Protein AF-A0A8S1IZY5-F1 (afdb_monomer_lite)

Structure (mmCIF, N/CA/C/O backbone):
data_AF-A0A8S1IZY5-F1
#
_entry.id   AF-A0A8S1IZY5-F1
#
loop_
_atom_site.group_PDB
_atom_site.id
_atom_site.type_symbol
_atom_site.label_atom_id
_atom_site.label_alt_id
_atom_site.label_comp_id
_atom_site.label_asym_id
_atom_site.label_entity_id
_atom_site.label_seq_id
_atom_site.pdbx_PDB_ins_code
_atom_site.Cartn_x
_atom_site.Cartn_y
_atom_site.Cartn_z
_atom_site.occupancy
_atom_site.B_iso_or_equiv
_atom_site.auth_seq_id
_atom_site.auth_comp_id
_atom_site.auth_asym_id
_atom_site.auth_atom_id
_atom_site.pdbx_PDB_model_num
ATOM 1 N N . MET A 1 1 ? -9.577 -9.790 6.334 1.00 83.06 1 MET A N 1
ATOM 2 C CA . MET A 1 1 ? -8.395 -9.213 7.010 1.00 83.06 1 MET A CA 1
ATOM 3 C C . MET A 1 1 ? -7.840 -10.083 8.134 1.00 83.06 1 MET A C 1
ATOM 5 O O . MET A 1 1 ? -6.634 -10.096 8.289 1.00 83.06 1 MET A O 1
ATOM 9 N N . GLY A 1 2 ? -8.657 -10.813 8.912 1.00 92.06 2 GLY A N 1
ATOM 10 C CA . GLY A 1 2 ? -8.138 -11.694 9.979 1.00 92.06 2 GLY A CA 1
ATOM 11 C C . GLY A 1 2 ? -7.670 -10.962 11.245 1.00 92.06 2 GLY A C 1
ATOM 12 O O . GLY A 1 2 ? -7.080 -11.583 12.123 1.00 92.06 2 GLY A O 1
ATOM 13 N N . LEU A 1 3 ? -7.946 -9.659 11.339 1.00 94.81 3 LEU A N 1
ATOM 14 C CA . LEU A 1 3 ? -7.608 -8.822 12.486 1.00 94.81 3 LEU A CA 1
ATOM 15 C C . LEU A 1 3 ? -8.508 -9.138 13.684 1.00 94.81 3 LEU A C 1
ATOM 17 O O . LEU A 1 3 ? -9.663 -9.549 13.524 1.00 94.81 3 LEU A O 1
ATOM 21 N N . LYS A 1 4 ? -7.984 -8.920 14.892 1.00 95.88 4 LYS A N 1
ATOM 22 C CA . LYS A 1 4 ? -8.753 -9.090 16.127 1.00 95.88 4 LYS A CA 1
ATOM 23 C C . LYS A 1 4 ? -9.798 -7.977 16.238 1.00 95.88 4 LYS A C 1
ATOM 25 O O . LYS A 1 4 ? -9.466 -6.799 16.144 1.00 95.88 4 LYS A O 1
ATOM 30 N N . ARG A 1 5 ? -11.054 -8.354 16.499 1.00 95.00 5 ARG A N 1
ATOM 31 C CA . ARG A 1 5 ? -12.143 -7.402 16.766 1.00 95.00 5 ARG A CA 1
ATOM 32 C C . ARG A 1 5 ? -11.811 -6.547 17.996 1.00 95.00 5 ARG A C 1
ATOM 34 O O . ARG A 1 5 ? -11.488 -7.108 19.045 1.00 95.00 5 ARG A O 1
ATOM 41 N N . LYS A 1 6 ? -11.928 -5.223 17.860 1.00 95.94 6 LYS A N 1
ATOM 42 C CA . LYS A 1 6 ? -11.849 -4.271 18.976 1.00 95.94 6 LYS A CA 1
ATOM 43 C C . LYS A 1 6 ? -13.148 -4.309 19.789 1.00 95.94 6 LYS A C 1
ATOM 45 O O . LYS A 1 6 ? -14.226 -4.510 19.232 1.00 95.94 6 LYS A O 1
ATOM 50 N N . THR A 1 7 ? -13.038 -4.150 21.100 1.00 96.44 7 THR A N 1
ATOM 51 C CA . THR A 1 7 ? -14.142 -4.250 22.071 1.00 96.44 7 THR A CA 1
ATOM 52 C C . THR A 1 7 ? -14.375 -2.972 22.871 1.00 96.44 7 THR A C 1
ATOM 54 O O . THR A 1 7 ? -15.393 -2.866 23.551 1.00 96.44 7 THR A O 1
ATOM 57 N N . ALA A 1 8 ? -13.488 -1.981 22.742 1.00 96.88 8 ALA A N 1
ATOM 58 C CA . ALA A 1 8 ? -13.669 -0.630 23.267 1.00 96.88 8 ALA A CA 1
ATOM 59 C C . ALA A 1 8 ? -13.100 0.418 22.293 1.00 96.88 8 ALA A C 1
ATOM 61 O O . ALA A 1 8 ? -12.174 0.122 21.537 1.00 96.88 8 ALA A O 1
ATOM 62 N N . PHE A 1 9 ? -13.611 1.656 22.336 1.00 96.56 9 PHE A N 1
ATOM 63 C CA . PHE A 1 9 ? -13.121 2.763 21.494 1.00 96.56 9 PHE A CA 1
ATOM 64 C C . PHE A 1 9 ? -11.648 3.105 21.768 1.00 96.56 9 PHE A C 1
ATOM 66 O O . PHE A 1 9 ? -10.915 3.471 20.854 1.00 96.56 9 PHE A O 1
ATOM 73 N N . SER A 1 10 ? -11.181 2.900 23.002 1.00 96.69 10 SER A N 1
ATOM 74 C CA . SER A 1 10 ? -9.773 3.052 23.389 1.00 96.69 10 SER A CA 1
ATOM 75 C C . SER A 1 10 ? -8.837 1.988 22.802 1.00 96.69 10 SER A C 1
ATOM 77 O O . SER A 1 10 ? -7.624 2.119 22.919 1.00 96.69 10 SER A O 1
ATOM 79 N N . GLU A 1 11 ? -9.364 0.923 22.188 1.00 96.75 11 GLU A N 1
ATOM 80 C CA . GLU A 1 11 ? -8.551 -0.060 21.460 1.00 96.75 11 GLU A CA 1
ATOM 81 C C . GLU A 1 11 ? -8.370 0.305 19.977 1.00 96.7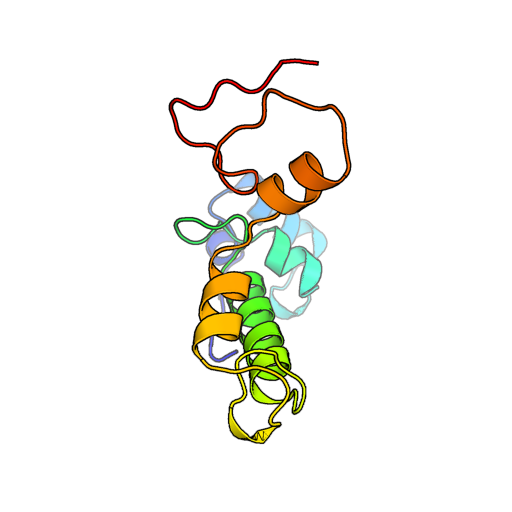5 11 GLU A C 1
ATOM 83 O O . GLU A 1 11 ? -7.599 -0.359 19.280 1.00 96.75 11 GLU A O 1
ATOM 88 N N . ILE A 1 12 ? -9.096 1.319 19.486 1.00 96.25 12 ILE A N 1
ATOM 89 C CA . ILE A 1 12 ? -8.898 1.886 18.147 1.00 96.25 12 ILE A CA 1
ATOM 90 C C . ILE A 1 12 ? -7.694 2.826 18.193 1.00 96.25 12 ILE A C 1
ATOM 92 O O . ILE A 1 12 ? -6.779 2.681 17.394 1.00 96.25 12 ILE A O 1
ATOM 96 N N . THR A 1 13 ? -7.668 3.744 19.160 1.00 96.94 13 THR A N 1
ATOM 97 C CA . THR A 1 13 ? -6.643 4.786 19.267 1.00 96.94 13 THR A CA 1
ATOM 98 C C . THR A 1 13 ? -6.193 5.004 20.704 1.00 96.94 13 THR A C 1
ATOM 100 O O . THR A 1 13 ? -6.999 4.967 21.638 1.00 96.94 13 THR A O 1
ATOM 103 N N . SER A 1 14 ? -4.903 5.283 20.868 1.00 96.75 14 SER A N 1
ATOM 104 C CA . SER A 1 14 ? -4.288 5.695 22.126 1.00 96.75 14 SER A CA 1
ATOM 105 C C . SER A 1 14 ? -4.640 7.129 22.528 1.00 96.75 14 SER A C 1
ATOM 107 O O . SER A 1 14 ? -4.432 7.490 23.688 1.00 96.75 14 SER A O 1
ATOM 109 N N . ASP A 1 15 ? -5.191 7.942 21.616 1.00 97.81 15 ASP A N 1
ATOM 110 C CA . ASP A 1 15 ? -5.639 9.301 21.918 1.00 97.81 15 ASP A CA 1
ATOM 111 C C . ASP A 1 15 ? -7.026 9.282 22.598 1.00 97.81 15 ASP A C 1
ATOM 113 O O . ASP A 1 15 ? -8.049 9.021 21.949 1.00 97.81 15 ASP A O 1
ATOM 117 N N . PRO A 1 16 ? -7.114 9.610 23.903 1.00 97.50 16 PRO A N 1
ATOM 118 C CA . PRO A 1 16 ? -8.378 9.564 24.630 1.00 97.50 16 PRO A CA 1
ATOM 119 C C . PRO A 1 16 ? -9.405 10.581 24.111 1.00 97.50 16 PRO A C 1
ATOM 121 O O . PRO A 1 16 ? -10.608 10.344 24.233 1.00 97.50 16 PRO A O 1
ATOM 124 N N . TYR A 1 17 ? -8.967 11.701 23.526 1.00 98.06 17 TYR A N 1
ATOM 125 C CA . TYR A 1 17 ? -9.876 12.684 22.945 1.00 98.06 17 TYR A CA 1
ATOM 126 C C . TYR A 1 17 ? -10.562 12.109 21.704 1.00 98.06 17 TYR A C 1
ATOM 128 O O . TYR A 1 17 ? -11.791 12.145 21.616 1.00 98.06 17 TYR A O 1
ATOM 136 N N . VAL A 1 18 ? -9.793 11.517 20.786 1.00 97.81 18 VAL A N 1
ATOM 137 C CA . VAL A 1 18 ? -10.333 10.895 19.566 1.00 97.81 18 VAL A CA 1
ATOM 138 C C . VAL A 1 18 ? -11.248 9.720 19.913 1.00 97.81 18 VAL A C 1
ATOM 140 O O . VAL A 1 18 ? -12.365 9.657 19.398 1.00 97.81 18 VAL A O 1
ATOM 143 N N . ALA A 1 19 ? -10.837 8.848 20.840 1.00 97.81 19 ALA A N 1
ATOM 144 C CA . ALA A 1 19 ? -11.665 7.732 21.299 1.00 97.81 19 ALA A CA 1
ATOM 145 C C . ALA A 1 19 ? -13.019 8.211 21.855 1.00 97.81 19 ALA A C 1
ATOM 147 O O . ALA A 1 19 ? -14.064 7.692 21.462 1.00 97.81 19 ALA A O 1
ATOM 148 N N . SER A 1 20 ? -13.014 9.252 22.701 1.00 97.94 20 SER A N 1
ATOM 149 C CA . SER A 1 20 ? -14.247 9.823 23.266 1.00 97.94 20 SER A CA 1
ATOM 150 C C . SER A 1 20 ? -15.174 10.416 22.200 1.00 97.94 20 SER A C 1
ATOM 152 O O . SER A 1 20 ? -16.394 10.309 22.302 1.00 97.94 20 SER A O 1
ATOM 154 N N . LYS A 1 21 ? -14.605 11.016 21.148 1.00 98.00 21 LYS A N 1
ATOM 155 C CA . LYS A 1 21 ? -15.378 11.616 20.057 1.00 98.00 21 LYS A CA 1
ATOM 156 C C . LYS A 1 21 ? -15.995 10.571 19.140 1.00 98.00 21 LYS A C 1
ATOM 158 O O . LYS A 1 21 ? -17.125 10.759 18.700 1.00 98.00 21 LYS A O 1
ATOM 163 N N . LEU A 1 22 ? -15.293 9.470 18.881 1.00 97.38 22 LEU A N 1
ATOM 164 C CA . LEU A 1 22 ? -15.863 8.338 18.150 1.00 97.38 22 LEU A CA 1
ATOM 165 C C . LEU A 1 22 ? -17.041 7.726 18.915 1.00 97.38 22 LEU A C 1
ATOM 167 O O . LEU A 1 22 ? -18.079 7.468 18.311 1.00 97.38 22 LEU A O 1
ATOM 171 N N . GLU A 1 23 ? -16.909 7.557 20.232 1.00 97.44 23 GLU A N 1
ATOM 172 C CA . GLU A 1 23 ? -17.997 7.054 21.077 1.00 97.44 23 GLU A CA 1
ATOM 173 C C . GLU A 1 23 ? -19.214 7.987 21.065 1.00 97.44 23 GLU A C 1
ATOM 175 O O . GLU A 1 23 ? -20.337 7.523 20.890 1.00 97.44 23 GLU A O 1
ATOM 180 N N . GLU A 1 24 ? -19.001 9.303 21.171 1.00 97.62 24 GLU A N 1
ATOM 181 C CA . GLU A 1 24 ? -20.072 10.308 21.114 1.00 97.62 24 GLU A CA 1
ATOM 182 C C . GLU A 1 24 ? -20.842 10.283 19.783 1.00 97.62 24 GLU A C 1
ATOM 184 O O . GLU A 1 24 ? -22.063 10.431 19.775 1.00 97.62 24 GLU A O 1
ATOM 189 N N . ILE A 1 25 ? -20.137 10.113 18.660 1.00 97.12 25 ILE A N 1
ATOM 190 C CA . ILE A 1 25 ? -20.727 10.178 17.316 1.00 97.12 25 ILE A CA 1
ATOM 191 C C . ILE A 1 25 ? -21.440 8.873 16.947 1.00 97.12 25 ILE A C 1
ATOM 193 O O . ILE A 1 25 ? -22.536 8.920 16.390 1.00 97.12 25 ILE A O 1
ATOM 197 N N . TYR A 1 26 ? -20.823 7.724 17.230 1.00 97.62 26 TYR A N 1
ATOM 198 C CA . TYR A 1 26 ? -21.309 6.425 16.757 1.00 97.62 26 TYR A CA 1
ATOM 199 C C . TYR A 1 26 ? -22.104 5.649 17.807 1.00 97.62 26 TYR A C 1
ATOM 201 O O . TYR A 1 26 ? -22.977 4.865 17.447 1.00 97.62 26 TYR A O 1
ATOM 209 N N . GLY A 1 27 ? -21.816 5.819 19.101 1.00 95.56 27 GLY A N 1
ATOM 210 C CA . GLY A 1 27 ? -22.455 5.093 20.208 1.00 95.56 27 GLY A CA 1
ATOM 211 C C . GLY A 1 27 ? -22.125 3.593 20.291 1.00 95.56 27 GLY A C 1
ATOM 212 O O . GLY A 1 27 ? -22.100 3.030 21.383 1.00 95.56 27 GLY A O 1
ATOM 213 N N . SER A 1 28 ? -21.833 2.945 19.164 1.00 96.56 28 SER A N 1
ATOM 214 C CA . SER A 1 28 ? -21.444 1.540 19.053 1.00 96.56 28 SER A CA 1
ATOM 215 C C . SER A 1 28 ? -20.237 1.387 18.132 1.00 96.56 28 SER A C 1
ATOM 217 O O . SER A 1 28 ? -20.119 2.068 17.116 1.00 96.56 28 SER A O 1
ATOM 219 N N . LEU A 1 29 ? -19.352 0.442 18.459 1.00 95.44 29 LEU A N 1
ATOM 220 C CA . LEU A 1 29 ? -18.208 0.090 17.612 1.00 95.44 29 LEU A CA 1
ATOM 221 C C . LEU A 1 29 ? -18.631 -0.498 16.262 1.00 95.44 29 LEU A C 1
ATOM 223 O O . LEU A 1 29 ? -17.917 -0.335 15.277 1.00 95.44 29 LEU A O 1
ATOM 227 N N . ASP A 1 30 ? -19.774 -1.188 16.219 1.00 96.19 30 ASP A N 1
ATOM 228 C CA . ASP A 1 30 ? -20.258 -1.863 15.009 1.00 96.19 30 ASP A CA 1
ATOM 229 C C . ASP A 1 30 ? -20.818 -0.881 13.965 1.00 96.19 30 ASP A C 1
ATOM 231 O O . ASP A 1 30 ? -20.965 -1.251 12.801 1.00 96.19 30 ASP A O 1
ATOM 235 N N . ASP A 1 31 ? -21.079 0.365 14.369 1.00 97.50 31 ASP A N 1
ATOM 236 C CA . ASP A 1 31 ? -21.609 1.422 13.505 1.00 97.50 31 ASP A CA 1
ATOM 237 C C . ASP A 1 31 ? -20.502 2.324 12.926 1.00 97.50 31 ASP A C 1
ATOM 239 O O . ASP A 1 31 ? -20.788 3.221 12.135 1.00 97.50 31 ASP A O 1
ATOM 243 N N . ILE A 1 32 ? -19.232 2.097 13.295 1.00 97.00 32 ILE A N 1
ATOM 244 C CA . ILE A 1 32 ? -18.102 2.898 12.811 1.00 97.00 32 ILE A CA 1
ATOM 245 C C . ILE A 1 32 ? -17.862 2.638 11.323 1.00 97.00 32 ILE A C 1
ATOM 247 O O . ILE A 1 32 ? -17.616 1.509 10.891 1.00 97.00 32 ILE A O 1
ATOM 251 N N . ASP A 1 33 ? -17.811 3.717 10.543 1.00 96.19 33 ASP A N 1
ATOM 252 C CA . ASP A 1 33 ? -17.402 3.652 9.145 1.00 96.19 33 ASP A CA 1
ATOM 253 C C . ASP A 1 33 ? -15.948 3.159 9.030 1.00 96.19 33 ASP A C 1
ATOM 255 O O . ASP A 1 33 ? -15.051 3.769 9.622 1.00 96.19 33 ASP A O 1
ATOM 259 N N . PRO A 1 34 ? -15.646 2.139 8.202 1.00 94.94 34 PRO A N 1
ATOM 260 C CA . PRO A 1 34 ? -14.290 1.595 8.084 1.00 94.94 34 PRO A CA 1
ATOM 261 C C . PRO A 1 34 ? -13.230 2.632 7.706 1.00 94.94 34 PRO A C 1
ATOM 263 O O . PRO A 1 34 ? -12.069 2.501 8.085 1.00 94.94 34 PRO A O 1
ATOM 266 N N . TYR A 1 35 ? -13.623 3.671 6.963 1.00 96.56 35 TYR A N 1
ATOM 267 C CA . TYR A 1 35 ? -12.722 4.760 6.605 1.00 96.56 35 TYR A CA 1
ATOM 268 C C . TYR A 1 35 ? -12.339 5.615 7.821 1.00 96.56 35 TYR A C 1
ATOM 270 O O . TYR A 1 35 ? -11.162 5.898 8.025 1.00 96.56 35 TYR A O 1
ATOM 278 N N . LEU A 1 36 ? -13.313 6.001 8.649 1.00 96.69 36 LEU A N 1
ATOM 279 C CA . LEU A 1 36 ? -13.060 6.821 9.835 1.00 96.69 36 LEU A CA 1
ATOM 280 C C . LEU A 1 36 ? -12.411 6.005 10.955 1.00 96.69 36 LEU A C 1
ATOM 282 O O . LEU A 1 36 ? -11.486 6.498 11.592 1.00 96.69 36 LEU A O 1
ATOM 286 N N . GLY A 1 37 ? -12.807 4.740 11.121 1.00 96.25 37 GLY A N 1
ATOM 287 C CA . GLY A 1 37 ? -12.127 3.804 12.015 1.00 96.25 37 GLY A CA 1
ATOM 288 C C . GLY A 1 37 ? -10.659 3.609 11.636 1.00 96.25 37 GLY A C 1
ATOM 289 O O . GLY A 1 37 ? -9.786 3.789 12.476 1.00 96.25 37 GLY A O 1
ATOM 290 N N . GLY A 1 38 ? -10.368 3.332 10.359 1.00 96.69 38 GLY A N 1
ATOM 291 C CA . GLY A 1 38 ? -8.993 3.140 9.888 1.00 96.69 38 GLY A CA 1
ATOM 292 C C . GLY A 1 38 ? -8.116 4.397 9.953 1.00 96.69 38 GLY A C 1
ATOM 293 O O . GLY A 1 38 ? -6.909 4.277 10.140 1.00 96.69 38 GLY A O 1
ATOM 294 N N . LEU A 1 39 ? -8.700 5.597 9.829 1.00 97.00 39 LEU A N 1
ATOM 295 C CA . LEU A 1 39 ? -7.982 6.863 10.042 1.00 97.00 39 LEU A CA 1
ATOM 296 C C . LEU A 1 39 ? -7.693 7.148 11.516 1.00 97.00 39 LEU A C 1
ATOM 298 O O . LEU A 1 39 ? -6.720 7.834 11.816 1.00 97.00 39 LEU A O 1
ATOM 302 N N . ALA A 1 40 ? -8.565 6.691 12.412 1.00 97.38 40 ALA A N 1
ATOM 303 C CA . ALA A 1 40 ? -8.402 6.907 13.840 1.00 97.38 40 ALA A CA 1
ATOM 304 C C . ALA A 1 40 ? -7.373 5.960 14.463 1.00 97.38 40 ALA A C 1
ATOM 306 O O . ALA A 1 40 ? -6.825 6.284 15.511 1.00 97.38 40 ALA A O 1
ATOM 307 N N . GLU A 1 41 ? -7.123 4.802 13.852 1.00 97.94 41 GLU A N 1
ATOM 308 C CA . GLU A 1 41 ? -6.185 3.819 14.381 1.00 97.94 41 GLU A CA 1
ATOM 309 C C . GLU A 1 41 ? -4.769 4.371 14.580 1.00 97.94 41 GLU A C 1
ATOM 311 O O . GLU A 1 41 ? -4.224 5.074 13.725 1.00 97.94 41 GLU A O 1
ATOM 316 N N . ASP A 1 42 ? -4.140 3.984 15.693 1.00 96.94 42 ASP A N 1
ATOM 317 C CA . ASP A 1 42 ? -2.726 4.280 15.912 1.00 96.94 42 ASP A CA 1
ATOM 318 C C . ASP A 1 42 ? -1.871 3.657 14.806 1.00 96.94 42 ASP A C 1
ATOM 320 O O . ASP A 1 42 ? -2.091 2.521 14.376 1.00 96.94 42 ASP A O 1
ATOM 324 N N . HIS A 1 43 ? -0.848 4.390 14.374 1.00 96.19 43 HIS A N 1
ATOM 325 C CA . HIS A 1 43 ? 0.047 3.910 13.335 1.00 96.19 43 HIS A CA 1
ATOM 326 C C . HIS A 1 43 ? 0.807 2.655 13.779 1.00 96.19 43 HIS A C 1
ATOM 328 O O . HIS A 1 43 ? 1.354 2.594 14.883 1.00 96.19 43 HIS A O 1
ATOM 334 N N 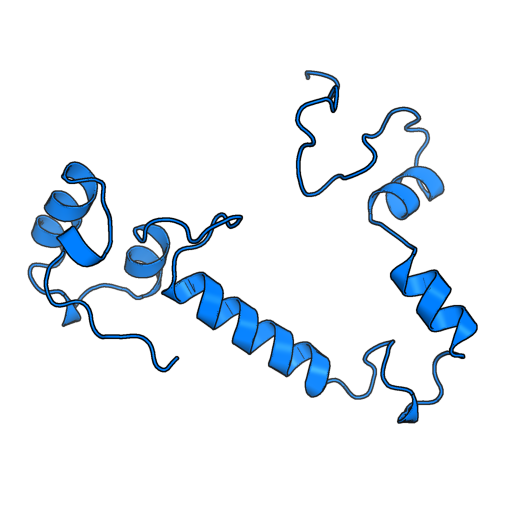. VAL A 1 44 ? 0.920 1.677 12.879 1.00 95.56 44 VAL A N 1
ATOM 335 C CA . VAL A 1 44 ? 1.864 0.570 13.065 1.00 95.56 44 VAL A CA 1
ATOM 336 C C . VAL A 1 44 ? 3.307 1.062 12.890 1.00 95.56 44 VAL A C 1
ATOM 338 O O . VAL A 1 44 ? 3.554 2.098 12.268 1.00 95.56 44 VAL A O 1
ATOM 341 N N . ASN A 1 45 ? 4.276 0.311 13.423 1.00 91.69 45 ASN A N 1
ATOM 342 C CA . ASN A 1 45 ? 5.694 0.671 13.339 1.00 91.69 45 ASN A CA 1
ATOM 343 C C . ASN A 1 45 ? 6.128 0.948 11.892 1.00 91.69 45 ASN A C 1
ATOM 345 O O . ASN A 1 45 ? 5.798 0.189 10.980 1.00 91.69 45 ASN A O 1
ATOM 349 N N . ASP A 1 46 ? 6.886 2.032 11.714 1.00 86.75 46 ASP A N 1
ATOM 350 C CA . ASP A 1 46 ? 7.422 2.484 10.424 1.00 86.75 46 ASP A CA 1
ATOM 351 C C . ASP A 1 46 ? 6.353 2.724 9.337 1.00 86.75 46 ASP A C 1
ATOM 353 O O . ASP A 1 46 ? 6.633 2.656 8.138 1.00 86.75 46 ASP A O 1
ATOM 357 N N . SER A 1 47 ? 5.116 3.036 9.740 1.00 90.62 47 SER A N 1
ATOM 358 C CA . SER A 1 47 ? 4.009 3.353 8.838 1.00 90.62 47 SER A CA 1
ATOM 359 C C . SER A 1 47 ? 3.263 4.617 9.259 1.00 90.62 47 SER A C 1
ATOM 361 O O . SER A 1 47 ? 3.322 5.051 10.404 1.00 90.62 47 SER A O 1
ATOM 363 N N . ASN A 1 48 ? 2.520 5.193 8.314 1.00 91.69 48 ASN A N 1
ATOM 364 C CA . ASN A 1 48 ? 1.523 6.237 8.576 1.00 91.69 48 ASN A CA 1
ATOM 365 C C . ASN A 1 48 ? 0.094 5.669 8.573 1.00 91.69 48 ASN A C 1
ATOM 367 O O . ASN A 1 48 ? -0.864 6.412 8.389 1.00 91.69 48 ASN A O 1
ATOM 371 N N . LEU A 1 49 ? -0.047 4.345 8.651 1.00 96.12 49 LEU A N 1
ATOM 372 C CA . LEU A 1 49 ? -1.327 3.652 8.583 1.00 96.12 49 LEU A CA 1
ATOM 373 C C . LEU A 1 49 ? -1.572 2.882 9.875 1.00 96.12 49 LEU A C 1
ATOM 375 O O . LEU A 1 49 ? -0.653 2.260 10.414 1.00 96.12 49 LEU A O 1
ATOM 379 N N . GLY A 1 50 ? -2.830 2.875 10.305 1.00 97.25 50 GLY A N 1
ATOM 380 C CA . GLY A 1 50 ? -3.331 1.930 11.291 1.00 97.25 50 GLY A CA 1
ATOM 381 C C . GLY A 1 50 ? -3.381 0.493 10.775 1.00 97.25 50 GLY A C 1
ATOM 382 O O . GLY A 1 50 ? -3.194 0.227 9.583 1.00 97.25 50 GLY A O 1
ATOM 383 N N . GLU A 1 51 ? -3.630 -0.445 11.684 1.00 97.06 51 GLU A N 1
ATOM 384 C CA . GLU A 1 51 ? -3.665 -1.891 11.436 1.00 97.06 51 GLU A CA 1
ATOM 385 C C . GLU A 1 51 ? -4.605 -2.276 10.274 1.00 97.06 51 GLU A C 1
ATOM 387 O O . GLU A 1 51 ? -4.220 -3.040 9.381 1.00 97.06 51 GLU A O 1
ATOM 392 N N . LEU A 1 52 ? -5.815 -1.713 10.240 1.00 96.81 52 LEU A N 1
ATOM 393 C CA . LEU A 1 52 ? -6.834 -1.969 9.228 1.00 96.81 52 LEU A CA 1
ATOM 394 C C . LEU A 1 52 ? -6.383 -1.514 7.842 1.00 96.81 52 LEU A C 1
ATOM 396 O O . LEU A 1 52 ? -6.420 -2.298 6.888 1.00 96.81 52 LEU A O 1
ATOM 400 N N . PHE A 1 53 ? -5.955 -0.257 7.713 1.00 97.88 53 PHE A N 1
ATOM 401 C CA . PHE A 1 53 ? -5.511 0.286 6.430 1.00 97.88 53 PHE A CA 1
ATOM 402 C C . PHE A 1 53 ? -4.207 -0.340 5.964 1.00 97.88 53 PHE A C 1
ATOM 404 O O . PHE A 1 53 ? -4.091 -0.662 4.782 1.00 97.88 53 PHE A O 1
ATOM 411 N N . TYR A 1 54 ? -3.261 -0.583 6.870 1.00 97.06 54 TYR A N 1
ATOM 412 C CA . TYR A 1 54 ? -2.019 -1.270 6.544 1.00 97.06 54 TYR A CA 1
ATOM 413 C C . TYR A 1 54 ? -2.301 -2.649 5.950 1.00 97.06 54 TYR A C 1
ATOM 415 O O . TYR A 1 54 ? -1.824 -2.969 4.857 1.00 97.06 54 TYR A O 1
ATOM 423 N N . ALA A 1 55 ? -3.123 -3.451 6.631 1.00 97.12 55 ALA A N 1
ATOM 424 C CA . ALA A 1 55 ? -3.472 -4.776 6.152 1.00 97.12 55 ALA A CA 1
ATOM 425 C C . ALA A 1 55 ? -4.236 -4.691 4.821 1.00 97.12 55 ALA A C 1
ATOM 427 O O . ALA A 1 55 ? -3.922 -5.431 3.890 1.00 97.12 55 ALA A O 1
ATOM 428 N N . SER A 1 56 ? -5.213 -3.780 4.706 1.00 97.44 56 SER A N 1
ATOM 429 C CA . SER A 1 56 ? -6.069 -3.664 3.517 1.00 97.44 56 SER A CA 1
ATOM 430 C C . SER A 1 56 ? -5.284 -3.225 2.289 1.00 97.44 56 SER A C 1
ATOM 432 O O . SER A 1 56 ? -5.479 -3.775 1.205 1.00 97.44 56 SER A O 1
ATOM 434 N N . MET A 1 57 ? -4.400 -2.238 2.439 1.00 97.12 57 MET A N 1
ATOM 435 C CA . MET A 1 57 ? -3.554 -1.774 1.346 1.00 97.12 57 MET A CA 1
ATOM 436 C C . MET A 1 57 ? -2.536 -2.842 0.959 1.00 97.12 57 MET A C 1
ATOM 438 O O . MET A 1 57 ? -2.377 -3.102 -0.230 1.00 97.12 57 MET A O 1
ATOM 442 N N . SER A 1 58 ? -1.900 -3.504 1.930 1.00 96.56 58 SER A N 1
ATOM 443 C CA . SER A 1 58 ? -0.931 -4.572 1.655 1.00 96.56 58 SER A CA 1
ATOM 444 C C . SER A 1 58 ? -1.563 -5.702 0.846 1.00 96.56 58 SER A C 1
ATOM 446 O O . SER A 1 58 ? -1.073 -6.042 -0.225 1.00 96.56 58 SER A O 1
ATOM 448 N N . ASP A 1 59 ? -2.704 -6.216 1.302 1.00 98.06 59 ASP A N 1
ATOM 449 C CA . ASP A 1 59 ? -3.468 -7.258 0.614 1.00 98.06 59 ASP A CA 1
ATOM 450 C C . ASP A 1 59 ? -3.892 -6.825 -0.802 1.00 98.06 59 ASP A C 1
ATOM 452 O O . ASP A 1 59 ? -3.712 -7.566 -1.773 1.00 98.06 59 ASP A O 1
ATOM 456 N N . GLN A 1 60 ? -4.379 -5.590 -0.956 1.00 98.38 60 GLN A N 1
ATOM 457 C CA . GLN A 1 60 ? -4.764 -5.069 -2.264 1.00 98.38 60 GLN A CA 1
ATOM 458 C C . GLN A 1 60 ? -3.571 -4.943 -3.224 1.00 98.38 60 GLN A C 1
ATOM 460 O O . GLN A 1 60 ? -3.674 -5.378 -4.372 1.00 98.38 60 GLN A O 1
ATOM 465 N N . TYR A 1 61 ? -2.445 -4.376 -2.785 1.00 98.31 61 TYR A N 1
ATOM 466 C CA . TYR A 1 61 ? -1.254 -4.223 -3.626 1.00 98.31 61 TYR A CA 1
ATOM 467 C C . TYR A 1 61 ? -0.582 -5.564 -3.935 1.00 98.31 61 TYR A C 1
ATOM 469 O O . TYR A 1 61 ? -0.099 -5.745 -5.053 1.00 98.31 61 TYR A O 1
ATOM 477 N N . THR A 1 62 ? -0.608 -6.530 -3.011 1.00 98.44 62 THR A N 1
ATOM 478 C CA . THR A 1 62 ? -0.156 -7.902 -3.278 1.00 98.44 62 THR A CA 1
ATOM 479 C C . THR A 1 62 ? -0.992 -8.547 -4.375 1.00 98.44 62 THR A C 1
ATOM 481 O O . THR A 1 62 ? -0.425 -9.043 -5.343 1.00 98.44 62 THR A O 1
ATOM 484 N N . ARG A 1 63 ? -2.329 -8.474 -4.299 1.00 98.56 63 ARG A N 1
ATOM 485 C CA . ARG A 1 63 ? -3.191 -9.005 -5.367 1.00 98.56 63 ARG A CA 1
ATOM 486 C C . ARG A 1 63 ? -2.978 -8.316 -6.709 1.00 98.56 63 ARG A C 1
ATOM 488 O O . ARG A 1 63 ? -3.011 -8.988 -7.733 1.00 98.56 63 ARG A O 1
ATOM 495 N N . LEU A 1 64 ? -2.788 -6.994 -6.712 1.00 98.69 64 LEU A N 1
ATOM 496 C CA . LEU A 1 64 ? -2.506 -6.251 -7.944 1.00 98.69 64 LEU A CA 1
ATOM 497 C C . LEU A 1 64 ? -1.204 -6.725 -8.587 1.00 98.69 64 LEU A C 1
ATOM 499 O O . LEU A 1 64 ? -1.178 -6.953 -9.789 1.00 98.69 64 LEU A O 1
ATOM 503 N N . ARG A 1 65 ? -0.150 -6.907 -7.788 1.00 98.38 65 ARG A N 1
ATOM 504 C CA . ARG A 1 65 ? 1.137 -7.417 -8.257 1.00 98.38 65 ARG A CA 1
ATOM 505 C C . ARG A 1 65 ? 1.026 -8.849 -8.780 1.00 98.38 65 ARG A C 1
ATOM 507 O O . ARG A 1 65 ? 1.401 -9.119 -9.914 1.00 98.38 65 ARG A O 1
ATOM 514 N N . ASP A 1 66 ? 0.528 -9.754 -7.942 1.00 98.25 66 ASP A N 1
ATOM 515 C CA . ASP A 1 66 ? 0.550 -11.196 -8.203 1.00 98.25 66 ASP A CA 1
ATOM 516 C C . ASP A 1 66 ? -0.464 -11.597 -9.288 1.00 98.25 66 ASP A C 1
ATOM 518 O O . ASP A 1 66 ? -0.283 -12.598 -9.978 1.00 98.25 66 ASP A O 1
ATOM 522 N N . GLY A 1 67 ? -1.536 -10.815 -9.450 1.00 98.12 67 GLY A N 1
ATOM 523 C CA . GLY A 1 67 ? -2.565 -11.028 -10.465 1.00 98.12 67 GLY A CA 1
ATOM 524 C C . GLY A 1 67 ? -2.271 -10.384 -11.823 1.00 98.12 67 GLY A C 1
ATOM 525 O O . GLY A 1 67 ? -2.999 -10.651 -12.782 1.00 98.12 67 GLY A O 1
ATOM 526 N N . ASP A 1 68 ? -1.243 -9.539 -11.937 1.00 98.56 68 ASP A N 1
ATOM 527 C CA . ASP A 1 68 ? -0.922 -8.848 -13.184 1.00 98.56 68 ASP A CA 1
ATOM 528 C C . ASP A 1 68 ? 0.060 -9.657 -14.040 1.00 98.56 68 ASP A C 1
ATOM 530 O O . ASP A 1 68 ? 1.263 -9.731 -13.789 1.00 98.56 68 ASP A O 1
ATOM 534 N N . ARG A 1 69 ? -0.455 -10.216 -15.140 1.00 98.38 69 ARG A N 1
ATOM 535 C CA . ARG A 1 69 ? 0.358 -10.938 -16.128 1.00 98.38 69 ARG A CA 1
ATOM 536 C C . ARG A 1 69 ? 1.479 -10.070 -16.711 1.00 98.38 69 ARG A C 1
ATOM 538 O O . ARG A 1 69 ? 2.517 -10.611 -17.088 1.00 98.38 69 ARG A O 1
ATOM 545 N N . PHE A 1 70 ? 1.288 -8.759 -16.797 1.00 98.31 70 PHE A N 1
ATOM 546 C CA . PHE A 1 70 ? 2.266 -7.810 -17.321 1.00 98.31 70 PHE A CA 1
ATOM 547 C C . PHE A 1 70 ? 3.104 -7.137 -16.230 1.00 98.31 70 PHE A C 1
ATOM 549 O O . PHE A 1 70 ? 3.862 -6.214 -16.537 1.00 98.31 70 PHE A O 1
ATOM 556 N N . TYR A 1 71 ? 3.028 -7.616 -14.984 1.00 98.44 71 TYR A N 1
ATOM 557 C CA . TYR A 1 71 ? 3.918 -7.148 -13.934 1.00 98.44 71 TYR A CA 1
ATOM 558 C C . TYR A 1 71 ? 5.377 -7.323 -14.373 1.00 98.44 71 TYR A C 1
ATOM 560 O O . TYR A 1 71 ? 5.761 -8.371 -14.895 1.00 98.44 71 TYR A O 1
ATOM 568 N N . PHE A 1 72 ? 6.197 -6.287 -14.193 1.00 98.31 72 PHE A N 1
ATOM 569 C CA . PHE A 1 72 ? 7.530 -6.226 -14.805 1.00 98.31 72 PHE A CA 1
ATOM 570 C C . PHE A 1 72 ? 8.501 -7.301 -14.291 1.00 98.31 72 PHE A C 1
ATOM 572 O O . PHE A 1 72 ? 9.495 -7.581 -14.948 1.00 98.31 72 PHE A O 1
ATOM 579 N N . GLU A 1 73 ? 8.219 -7.902 -13.133 1.00 98.00 73 GLU A N 1
ATOM 580 C CA . GLU A 1 73 ? 9.018 -8.990 -12.551 1.00 98.00 73 GLU A CA 1
ATOM 581 C C . GLU A 1 73 ? 8.513 -10.380 -12.949 1.00 98.00 73 GLU A C 1
ATOM 583 O O . GLU A 1 73 ? 9.129 -11.381 -12.588 1.00 98.00 73 GLU A O 1
ATOM 588 N N . ASN A 1 74 ? 7.390 -10.466 -13.666 1.00 97.94 74 ASN A N 1
ATOM 589 C CA . ASN A 1 74 ? 6.868 -11.740 -14.133 1.00 97.94 74 ASN A CA 1
ATOM 590 C C . ASN A 1 74 ? 7.707 -12.261 -15.313 1.00 97.94 74 ASN A C 1
ATOM 592 O O . ASN A 1 74 ? 7.498 -11.859 -16.457 1.00 97.94 74 ASN A O 1
ATOM 596 N N . GLY A 1 75 ? 8.624 -13.192 -15.039 1.00 95.50 75 GLY A N 1
ATOM 597 C CA . GLY A 1 75 ? 9.502 -13.794 -16.050 1.00 95.50 75 GLY A CA 1
ATOM 598 C C . GLY A 1 75 ? 8.771 -14.565 -17.157 1.00 95.50 75 GLY A C 1
ATOM 599 O O . GLY A 1 75 ? 9.300 -14.691 -18.261 1.00 95.50 75 GLY A O 1
ATOM 600 N N . ASP A 1 76 ? 7.535 -15.013 -16.918 1.00 96.69 76 ASP A N 1
ATOM 601 C CA . ASP A 1 76 ? 6.772 -15.811 -17.887 1.00 96.69 76 ASP A CA 1
ATOM 602 C C . ASP A 1 76 ? 6.200 -14.971 -19.043 1.00 96.69 76 ASP A C 1
ATOM 604 O O . ASP A 1 76 ? 5.760 -15.519 -20.056 1.00 96.69 76 ASP A O 1
ATOM 608 N N . ASN A 1 77 ? 6.177 -13.637 -18.917 1.00 97.12 77 ASN A N 1
ATOM 609 C CA . ASN A 1 77 ? 5.616 -12.755 -19.946 1.00 97.12 77 ASN A CA 1
ATOM 610 C C . ASN A 1 77 ? 6.624 -12.333 -21.029 1.00 97.12 77 ASN A C 1
ATOM 612 O O . ASN A 1 77 ? 6.208 -11.779 -22.049 1.00 97.12 77 ASN A O 1
ATOM 616 N N . GLY A 1 78 ? 7.920 -12.593 -20.822 1.00 96.38 78 GLY A N 1
ATOM 617 C CA . GLY A 1 78 ? 8.987 -12.285 -21.776 1.00 96.38 78 GLY A CA 1
ATOM 618 C C . GLY A 1 78 ? 9.184 -10.794 -22.087 1.00 96.38 78 GLY A C 1
ATOM 619 O O . GLY A 1 78 ? 9.801 -10.481 -23.102 1.00 96.38 78 GLY A O 1
ATOM 620 N N . LEU A 1 79 ? 8.657 -9.875 -21.265 1.00 97.88 79 LEU A N 1
ATOM 621 C CA . LEU A 1 79 ? 8.773 -8.428 -21.495 1.00 97.88 79 LEU A CA 1
ATOM 622 C C . LEU A 1 79 ? 10.181 -7.891 -21.223 1.00 97.88 79 LEU A C 1
ATOM 624 O O . LEU A 1 79 ? 10.625 -6.974 -21.912 1.00 97.88 79 LEU A O 1
ATOM 628 N N . PHE A 1 80 ? 10.860 -8.438 -20.213 1.00 98.25 80 PHE A N 1
ATOM 629 C CA . PHE A 1 80 ? 12.165 -7.973 -19.752 1.00 98.25 80 PHE A CA 1
ATOM 630 C C . PHE A 1 80 ? 13.095 -9.151 -19.472 1.00 98.25 80 PHE A C 1
ATOM 632 O O . PHE A 1 80 ? 12.671 -10.199 -18.990 1.00 98.25 80 PHE A O 1
ATOM 639 N N . THR A 1 81 ? 14.384 -8.958 -19.736 1.00 98.25 81 THR A N 1
ATOM 640 C CA . THR A 1 81 ? 15.450 -9.837 -19.239 1.00 98.25 81 THR A CA 1
ATOM 641 C C . THR A 1 81 ? 15.700 -9.599 -17.747 1.00 98.25 81 THR A C 1
ATOM 643 O O . THR A 1 81 ? 15.453 -8.503 -17.241 1.00 98.25 81 THR A O 1
ATOM 646 N N . ASP A 1 82 ? 16.294 -10.565 -17.038 1.00 97.75 82 ASP A N 1
ATOM 647 C CA . ASP A 1 82 ? 16.658 -10.401 -15.618 1.00 97.75 82 ASP A CA 1
ATOM 648 C C . ASP A 1 82 ? 17.507 -9.143 -15.374 1.00 97.75 82 ASP A C 1
ATOM 650 O O . ASP A 1 82 ? 17.307 -8.410 -14.405 1.00 97.75 82 ASP A O 1
ATOM 654 N N . ALA A 1 83 ? 18.432 -8.845 -16.293 1.00 98.19 83 ALA A N 1
ATOM 655 C CA . ALA A 1 83 ? 19.269 -7.651 -16.225 1.00 98.19 83 ALA A CA 1
ATOM 656 C C . ALA A 1 83 ? 18.456 -6.349 -16.354 1.00 98.19 83 ALA A C 1
ATOM 658 O O . ALA A 1 83 ? 18.807 -5.340 -15.741 1.00 98.19 83 ALA A O 1
ATOM 659 N N . GLU A 1 84 ? 17.381 -6.345 -17.140 1.00 98.38 84 GLU A N 1
ATOM 660 C CA . GLU A 1 84 ? 16.468 -5.205 -17.263 1.00 98.38 84 GLU A CA 1
ATOM 661 C C . GLU A 1 84 ? 15.563 -5.071 -16.041 1.00 98.38 84 GLU A C 1
ATOM 663 O O . GLU A 1 84 ? 15.402 -3.957 -15.546 1.00 98.38 84 GLU A O 1
ATOM 668 N N . VAL A 1 85 ? 15.075 -6.180 -15.476 1.00 98.38 85 VAL A N 1
ATOM 669 C CA . VAL A 1 85 ? 14.330 -6.170 -14.206 1.00 98.38 85 VAL A CA 1
ATOM 670 C C . VAL A 1 85 ? 15.170 -5.544 -13.092 1.00 98.38 85 VAL A C 1
ATOM 672 O O . VAL A 1 85 ? 14.678 -4.680 -12.364 1.00 98.38 85 VAL A O 1
ATOM 675 N N . GLN A 1 86 ? 16.460 -5.890 -12.992 1.00 98.25 86 GLN A N 1
ATOM 676 C CA . GLN A 1 86 ? 17.357 -5.267 -12.009 1.00 98.25 86 GLN A CA 1
ATOM 677 C C . GLN A 1 86 ? 17.551 -3.763 -12.254 1.00 98.25 86 GLN A C 1
ATOM 679 O O 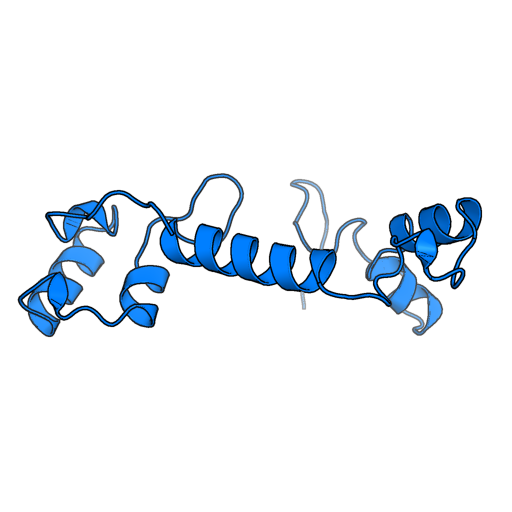. GLN A 1 86 ? 17.583 -2.985 -11.301 1.00 98.25 86 GLN A O 1
ATOM 684 N N . LYS A 1 87 ? 17.622 -3.318 -13.517 1.00 97.94 87 LYS A N 1
ATOM 685 C CA . LYS A 1 87 ? 17.681 -1.880 -13.848 1.00 97.94 87 LYS A CA 1
ATOM 686 C C . LYS A 1 87 ? 16.394 -1.146 -13.463 1.00 97.94 87 LYS A C 1
ATOM 688 O O . LYS A 1 87 ? 16.469 -0.011 -12.988 1.00 97.94 87 LYS A O 1
ATOM 693 N N . ILE A 1 88 ? 15.231 -1.772 -13.657 1.00 97.88 88 ILE A N 1
ATOM 694 C CA . ILE A 1 88 ? 13.935 -1.205 -13.260 1.00 97.88 88 ILE A CA 1
ATOM 695 C C . ILE A 1 88 ? 13.856 -1.109 -11.734 1.00 97.88 88 ILE A C 1
ATOM 697 O O . ILE A 1 88 ? 13.581 -0.026 -11.225 1.00 97.88 88 ILE A O 1
ATOM 701 N N . ARG A 1 89 ? 14.200 -2.178 -10.997 1.00 96.81 89 ARG A N 1
ATOM 702 C CA . ARG A 1 89 ? 14.255 -2.161 -9.521 1.00 96.81 89 ARG A CA 1
ATOM 703 C C . ARG A 1 89 ? 15.194 -1.084 -8.974 1.00 96.81 89 ARG A C 1
ATOM 705 O O . ARG A 1 89 ? 14.898 -0.483 -7.947 1.00 96.81 89 ARG A O 1
ATOM 712 N N . ALA A 1 90 ? 16.313 -0.836 -9.653 1.00 95.94 90 ALA A N 1
ATOM 713 C CA . ALA A 1 90 ? 17.278 0.189 -9.265 1.00 95.94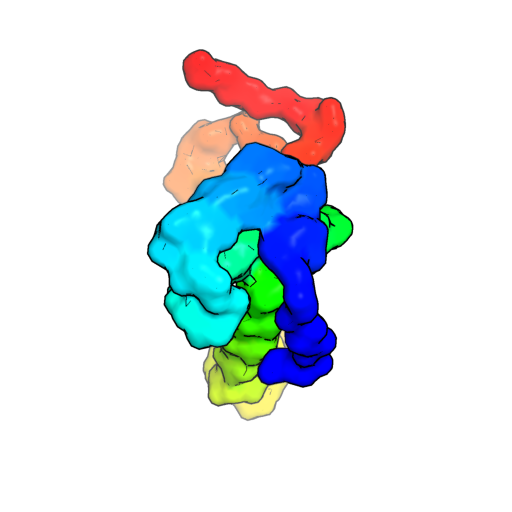 90 ALA A CA 1
ATOM 714 C C . ALA A 1 90 ? 16.852 1.624 -9.633 1.00 95.94 90 ALA A C 1
ATOM 716 O O . ALA A 1 90 ? 17.550 2.567 -9.272 1.00 95.94 90 ALA A O 1
ATOM 717 N N . THR A 1 91 ? 15.746 1.812 -10.362 1.00 95.56 91 THR A N 1
ATOM 718 C CA . THR A 1 91 ? 15.266 3.139 -10.766 1.00 95.56 91 THR A CA 1
ATOM 719 C C . THR A 1 91 ? 14.293 3.694 -9.725 1.00 95.56 91 THR A C 1
ATOM 721 O O . THR A 1 91 ? 13.174 3.206 -9.584 1.00 95.56 91 THR A O 1
ATOM 724 N N . GLY A 1 92 ? 14.692 4.757 -9.022 1.00 93.31 92 GLY A N 1
ATOM 725 C CA . GLY A 1 92 ? 13.827 5.487 -8.091 1.00 93.31 92 GLY A CA 1
ATOM 726 C C . GLY A 1 92 ? 13.118 6.690 -8.728 1.00 93.31 92 GLY A C 1
ATOM 727 O O . GLY A 1 92 ? 13.493 7.167 -9.801 1.00 93.31 92 GLY A O 1
ATOM 728 N N . LEU A 1 93 ? 12.130 7.265 -8.027 1.00 94.12 93 LEU A N 1
ATOM 729 C CA . LEU A 1 93 ? 11.441 8.491 -8.474 1.00 94.12 93 LEU A CA 1
ATOM 730 C C . LEU A 1 93 ? 12.406 9.677 -8.629 1.00 94.12 93 LEU A C 1
ATOM 732 O O . LEU A 1 93 ? 12.257 10.483 -9.547 1.00 94.12 93 LEU A O 1
ATOM 736 N N . ARG A 1 94 ? 13.442 9.746 -7.782 1.00 93.75 94 ARG A N 1
ATOM 737 C CA . ARG A 1 94 ? 14.538 10.713 -7.914 1.00 93.75 94 ARG A CA 1
ATOM 738 C C . ARG A 1 94 ? 15.180 10.640 -9.298 1.00 93.75 94 ARG A C 1
ATOM 740 O O . ARG A 1 94 ? 15.337 11.671 -9.943 1.00 93.75 94 ARG A O 1
ATOM 747 N N . ASP A 1 95 ? 15.522 9.443 -9.769 1.00 94.06 95 ASP A N 1
ATOM 748 C CA . ASP A 1 95 ? 16.172 9.265 -11.069 1.00 94.06 95 ASP A CA 1
ATOM 749 C C . ASP A 1 95 ? 15.256 9.708 -12.208 1.00 94.06 95 ASP A C 1
ATOM 751 O O . ASP A 1 95 ? 15.709 10.357 -13.150 1.00 94.06 95 ASP A O 1
ATOM 755 N N . VAL A 1 96 ? 13.957 9.414 -12.101 1.00 95.62 96 VAL A N 1
ATOM 756 C CA . VAL A 1 96 ? 12.951 9.860 -13.072 1.00 95.62 96 VAL A CA 1
ATOM 757 C C . VAL A 1 96 ? 12.893 11.388 -13.133 1.00 95.62 96 VAL A C 1
ATOM 759 O O . VAL A 1 96 ? 12.962 11.950 -14.224 1.00 95.62 96 VAL A O 1
ATOM 762 N N . ILE A 1 97 ? 12.832 12.078 -11.991 1.00 95.81 97 ILE A N 1
ATOM 763 C CA . ILE A 1 97 ? 12.787 13.549 -11.955 1.00 95.81 97 ILE A CA 1
ATOM 764 C C . ILE A 1 97 ? 14.083 14.152 -12.507 1.00 95.81 97 ILE A C 1
ATOM 766 O O . ILE A 1 97 ? 14.037 15.065 -13.332 1.00 95.81 97 ILE A O 1
ATOM 770 N N . MET A 1 98 ? 15.241 13.626 -12.104 1.00 94.88 98 MET A N 1
ATOM 771 C CA . MET A 1 98 ? 16.549 14.124 -12.547 1.00 94.88 98 MET A CA 1
ATOM 772 C C . MET A 1 98 ? 16.773 13.940 -14.056 1.00 94.88 98 MET A C 1
ATOM 774 O O . MET A 1 98 ? 17.430 14.769 -14.679 1.00 94.88 98 MET A O 1
ATOM 778 N N . ARG A 1 99 ? 16.224 12.877 -14.665 1.00 95.94 99 ARG A N 1
ATOM 779 C CA . ARG A 1 99 ? 16.305 12.639 -16.121 1.00 95.94 99 ARG A CA 1
ATOM 780 C C . ARG A 1 99 ? 15.442 13.605 -16.938 1.00 95.94 99 ARG A C 1
ATOM 782 O O . ARG A 1 99 ? 15.732 13.813 -18.110 1.00 95.94 99 ARG A O 1
ATOM 789 N N . ASN A 1 100 ? 14.395 14.172 -16.337 1.00 97.56 100 ASN A N 1
ATOM 790 C CA . ASN A 1 100 ? 13.368 14.948 -17.041 1.00 97.56 100 ASN A CA 1
ATOM 791 C C . ASN A 1 100 ? 13.306 16.425 -16.624 1.00 97.56 100 ASN A C 1
ATOM 793 O O . ASN A 1 100 ? 12.476 17.176 -17.131 1.00 97.56 100 ASN A O 1
ATOM 797 N N . THR A 1 101 ? 14.155 16.863 -15.694 1.00 96.62 101 THR A N 1
ATOM 798 C CA . THR A 1 101 ? 14.160 18.241 -15.189 1.00 96.62 101 THR A CA 1
ATOM 799 C C . THR A 1 101 ? 15.584 18.758 -15.003 1.00 96.62 101 THR A C 1
ATOM 801 O O . THR A 1 101 ? 16.551 18.001 -14.984 1.00 96.62 101 THR A O 1
ATOM 804 N N . ASN A 1 102 ? 15.723 20.072 -14.822 1.00 95.62 102 ASN A N 1
ATOM 805 C CA . ASN A 1 102 ? 17.006 20.703 -14.502 1.00 95.62 102 ASN A CA 1
ATOM 806 C C . ASN A 1 102 ? 17.287 20.784 -12.993 1.00 95.62 102 ASN A C 1
ATOM 808 O O . ASN A 1 102 ? 18.266 21.419 -12.598 1.00 95.62 102 ASN A O 1
ATOM 812 N N . ILE A 1 103 ? 16.457 20.157 -12.151 1.00 92.81 103 ILE A N 1
ATOM 813 C CA . ILE A 1 103 ? 16.675 20.103 -10.702 1.00 92.81 103 ILE A CA 1
ATOM 814 C C . ILE A 1 103 ? 17.996 19.368 -10.446 1.00 92.81 103 ILE A C 1
ATOM 816 O O . ILE A 1 103 ? 18.276 18.347 -11.069 1.00 92.81 103 ILE A O 1
ATOM 820 N N . LYS A 1 104 ? 18.845 19.918 -9.572 1.00 84.19 104 LYS A N 1
ATOM 821 C CA . LYS A 1 104 ? 20.172 19.351 -9.268 1.00 84.19 104 LYS A CA 1
ATOM 822 C C . LYS A 1 104 ? 20.283 18.771 -7.863 1.00 84.19 104 LYS A C 1
ATOM 824 O O . LYS A 1 104 ? 21.063 17.849 -7.653 1.00 84.19 104 LYS A O 1
ATOM 829 N N . ASN A 1 105 ? 19.482 19.281 -6.932 1.00 86.31 105 ASN A N 1
ATOM 830 C CA . ASN A 1 105 ? 19.587 18.970 -5.513 1.00 86.31 105 ASN A CA 1
ATOM 831 C C . ASN A 1 105 ? 18.295 18.293 -5.051 1.00 86.31 105 ASN A C 1
ATOM 833 O O . ASN A 1 105 ? 17.331 18.968 -4.699 1.00 86.31 105 ASN A O 1
ATOM 837 N N . LEU A 1 106 ? 18.280 16.962 -5.094 1.00 86.81 106 LEU A N 1
ATOM 838 C CA . LEU A 1 106 ? 17.228 16.133 -4.510 1.00 86.81 106 LEU A CA 1
ATOM 839 C C . LEU A 1 106 ? 17.846 15.166 -3.497 1.00 86.81 106 LEU A C 1
ATOM 841 O O . LEU A 1 106 ? 18.918 14.618 -3.791 1.00 86.81 106 LEU A O 1
ATOM 845 N N . PRO A 1 107 ? 17.176 14.930 -2.354 1.00 85.50 107 PRO A N 1
ATOM 846 C CA . PRO A 1 107 ? 17.620 13.938 -1.385 1.00 85.50 107 PRO A CA 1
ATOM 847 C C . PRO A 1 107 ? 17.603 12.545 -2.006 1.00 85.50 107 PRO A C 1
ATOM 849 O O . PRO A 1 107 ? 16.937 12.306 -3.018 1.00 85.50 107 PRO A O 1
ATOM 852 N N . GLN A 1 108 ? 18.367 11.629 -1.413 1.00 83.25 108 GLN A N 1
ATOM 853 C CA . GLN A 1 108 ? 18.546 10.293 -1.977 1.00 83.25 108 GLN A CA 1
ATOM 854 C C . GLN A 1 108 ? 17.242 9.485 -1.957 1.00 83.25 108 GLN A C 1
ATOM 856 O O . GLN A 1 108 ? 16.959 8.749 -2.903 1.00 83.25 108 GLN A O 1
ATOM 861 N N . SER A 1 109 ? 16.422 9.676 -0.922 1.00 84.94 109 SER A N 1
ATOM 862 C CA . SER A 1 109 ? 15.060 9.156 -0.835 1.00 84.94 109 SER A CA 1
ATOM 863 C C . SER A 1 109 ? 14.056 10.304 -0.901 1.00 84.94 109 SER A C 1
ATOM 865 O O . SER A 1 109 ? 14.171 11.285 -0.171 1.00 84.94 109 SER A O 1
ATOM 867 N N . LEU A 1 110 ? 13.047 10.178 -1.768 1.00 87.38 110 LEU A N 1
ATOM 868 C CA . LEU A 1 110 ? 11.923 11.125 -1.830 1.00 87.38 110 LEU A CA 1
ATOM 869 C C . LEU A 1 110 ? 10.713 10.675 -1.000 1.00 87.38 110 LEU A C 1
ATOM 871 O O . LEU A 1 110 ? 9.747 11.421 -0.888 1.00 87.38 110 LEU A O 1
ATOM 875 N N . TYR A 1 111 ? 10.746 9.457 -0.456 1.00 83.31 111 TYR A N 1
ATOM 876 C CA . TYR A 1 111 ? 9.600 8.839 0.217 1.00 83.31 111 TYR A CA 1
ATOM 877 C C . TYR A 1 111 ? 9.701 8.920 1.735 1.00 83.31 111 TYR A C 1
ATOM 879 O O . TYR A 1 111 ? 8.716 9.174 2.419 1.00 83.31 11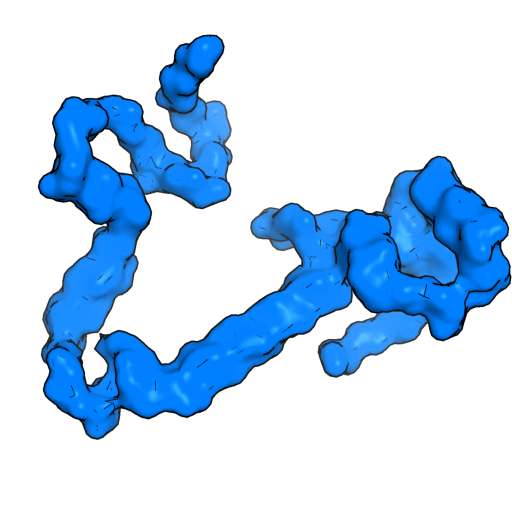1 TYR A O 1
ATOM 887 N N . PHE A 1 112 ? 10.911 8.724 2.252 1.00 76.31 112 PHE A N 1
ATOM 888 C CA . PHE A 1 112 ? 11.201 8.740 3.677 1.00 76.31 112 PHE A CA 1
ATOM 889 C C . PHE A 1 112 ? 12.347 9.702 3.914 1.00 76.31 112 PHE A C 1
ATOM 891 O O . PHE A 1 112 ? 13.338 9.679 3.186 1.00 76.31 112 PHE A O 1
ATOM 898 N N . ARG A 1 113 ? 12.199 10.550 4.926 1.00 69.12 113 ARG A N 1
ATOM 899 C CA . ARG A 1 113 ? 13.227 11.508 5.305 1.00 69.12 113 ARG A CA 1
ATOM 900 C C . ARG A 1 113 ? 14.295 10.784 6.119 1.00 69.12 113 ARG A C 1
ATOM 902 O O . ARG A 1 113 ? 13.987 10.292 7.201 1.00 69.12 113 ARG A O 1
ATOM 909 N N . ALA A 1 114 ? 15.533 10.747 5.632 1.00 62.41 114 ALA A N 1
ATOM 910 C CA . ALA A 1 114 ? 16.648 10.376 6.492 1.00 62.41 114 ALA A CA 1
ATOM 911 C C . ALA A 1 114 ? 16.875 11.487 7.535 1.00 62.41 114 ALA A C 1
ATOM 913 O O . ALA A 1 114 ? 16.621 12.666 7.267 1.00 62.41 114 ALA A O 1
ATOM 914 N N . ASN A 1 115 ? 17.330 11.129 8.738 1.00 57.38 115 ASN A N 1
ATOM 915 C CA . ASN A 1 115 ? 17.534 12.090 9.834 1.00 57.38 115 ASN A CA 1
ATOM 916 C C . ASN A 1 115 ? 18.530 13.219 9.477 1.00 57.38 115 ASN A C 1
ATOM 918 O O . ASN A 1 115 ? 18.530 14.268 10.118 1.00 57.38 115 ASN A O 1
ATOM 922 N N . ASP A 1 116 ? 19.340 13.019 8.441 1.00 61.53 116 ASP A N 1
ATOM 923 C CA . ASP A 1 116 ? 20.375 13.897 7.899 1.00 61.53 116 ASP A CA 1
ATOM 924 C C . ASP A 1 116 ? 20.029 14.524 6.529 1.00 61.53 116 ASP A C 1
ATOM 926 O O . ASP A 1 116 ? 20.803 15.335 6.015 1.00 61.53 116 ASP A O 1
ATOM 930 N N . ASP A 1 117 ? 18.855 14.237 5.953 1.00 59.31 117 ASP A N 1
ATOM 931 C CA . ASP A 1 117 ? 18.447 14.810 4.664 1.00 59.31 117 ASP A CA 1
ATOM 932 C C . ASP A 1 117 ? 18.045 16.293 4.795 1.00 59.31 117 ASP A C 1
ATOM 934 O O . ASP A 1 117 ? 17.058 16.664 5.454 1.00 59.31 117 ASP A O 1
ATOM 938 N N . VAL A 1 118 ? 18.789 17.161 4.099 1.00 58.72 118 VAL A N 1
ATOM 939 C CA . VAL A 1 118 ? 18.510 18.599 3.984 1.00 58.72 118 VAL A CA 1
ATOM 940 C C . VAL A 1 118 ? 17.559 18.841 2.811 1.00 58.72 118 VAL A C 1
ATOM 942 O O . VAL A 1 118 ? 17.974 18.964 1.660 1.00 58.72 118 VAL A O 1
ATOM 945 N N . TRP A 1 119 ? 16.264 18.938 3.102 1.00 60.31 119 TRP A N 1
ATOM 946 C CA . TRP A 1 119 ? 15.284 19.422 2.130 1.00 60.31 119 TRP A CA 1
ATOM 947 C C . TRP A 1 119 ? 15.438 20.941 1.946 1.00 60.31 119 TRP A C 1
ATOM 949 O O . TRP A 1 119 ? 15.520 21.658 2.951 1.00 60.31 119 TRP A O 1
ATOM 959 N N . PRO A 1 120 ? 15.448 21.468 0.705 1.00 56.66 120 PRO A N 1
ATOM 960 C CA . PRO A 1 120 ? 15.334 22.903 0.484 1.00 56.66 120 PRO A CA 1
ATOM 961 C C . PRO A 1 120 ? 14.006 23.362 1.087 1.00 56.66 120 PRO A C 1
ATOM 963 O O . PRO A 1 120 ? 12.945 22.877 0.696 1.00 56.66 120 PRO A O 1
ATOM 966 N N . ARG A 1 121 ? 14.057 24.247 2.085 1.00 55.47 121 ARG A N 1
ATOM 967 C CA . ARG A 1 121 ? 12.837 24.873 2.599 1.00 55.47 121 ARG A CA 1
ATOM 968 C C . ARG A 1 121 ? 12.266 25.770 1.502 1.00 55.47 121 ARG A C 1
ATOM 970 O O . ARG A 1 121 ? 13.034 26.474 0.844 1.00 55.47 121 ARG A O 1
ATOM 977 N N . ALA A 1 122 ? 10.954 25.680 1.305 1.00 46.09 122 ALA A N 1
ATOM 978 C CA . ALA A 1 122 ? 10.196 26.616 0.483 1.00 46.09 122 ALA A CA 1
ATOM 979 C C . ALA A 1 122 ? 10.179 28.010 1.123 1.00 46.09 122 ALA A C 1
ATOM 981 O O . ALA A 1 122 ? 10.226 28.076 2.376 1.00 46.09 122 ALA A O 1
#

InterPro domains:
  IPR010255 Haem peroxidase superfamily [SSF48113] (1-116)
  IPR019791 Haem peroxidase, animal-type [PF03098] (1-106)
  IPR019791 Haem peroxidase, animal-type [PS50292] (1-122)
  IPR037120 Haem peroxidase domain superfamily, animal type [G3DSA:1.10.640.10] (1-121)

Foldseek 3Di:
DPDDDDDALCQLAVDPVLSVVCCVVQVDPVRDDLVSSFQRHDDDPPDPTHPSCVVVVVVVVVCVQVVDCVRVPNVVNVPDDPVVSVVVVVDDPVNVDVVPDPDDDDDPDPPDDDPPDDDPDD

Radius of gyration: 20.73 Å; chains: 1; bounding box: 43×42×46 Å

Secondary structure (DSSP, 8-state):
--PPPP-SGGGT-S-HHHHHHHHHHHSSGGG--HHHHHHHSPPPTT-SS-HHHHHHHHHHHHHHHHH-TT-TT-GGG-SS-HHHHHHHHT--HHHHHHHHS------S-SSS--TT--PPP-

pLDDT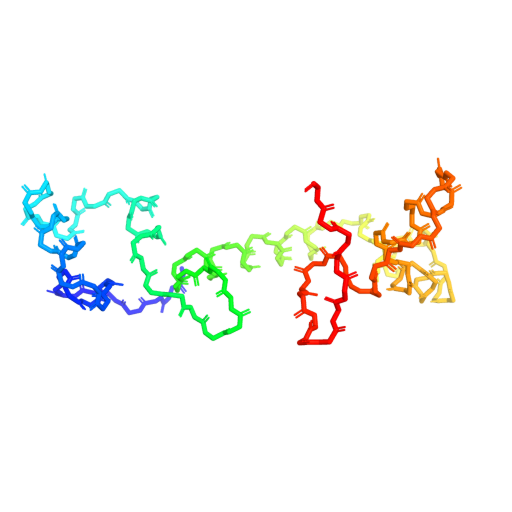: mean 92.49, std 10.95, range [46.09, 98.69]

Sequence (122 aa):
MGLKRKTAFSEITSDPYVASKLEEIYGSLDDIDPYLGGLAEDHVNDSNLGELFYASMSDQYTRLRDGDRFYFENGDNGLFTDAEVQKIRATGLRDVIMRNTNIKNLPQSLYFRANDDVWPRA

Organism: NCBI:txid121088